Protein AF-A0A2T3IYW8-F1 (afdb_monomer_lite)

pLDDT: mean 73.77, std 17.48, range [35.53, 93.75]

InterPro domains:
  IPR021242 Protein of unkn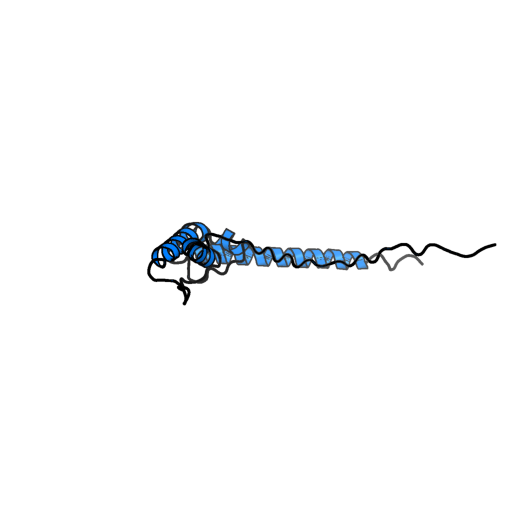own function DUF2799 [PF10973] (53-102)

Radius of gyration: 26.73 Å; chains: 1; bounding box: 80×33×50 Å

Foldseek 3Di:
DDDDDDDDDDPVPPPPPPPPPPVPPPDPALLVVLLVCLLLLHDDDDDPPDDPVRVVSSPNSVVVNLVVQLPFLLVSLVVVHDNPPPSCVVDVCNVVRVVVNVVVVVVVVVVVVVVVVVVVVVVPPPPPDDD

Secondary structure (DSSP, 8-state):
-------------------------TT--HHHHHHHHHHTTPPP---TT--HHHHHHHHHHHHHHHHHHTT-HHHHHHTT---TTTSTTT-TTHHHHHHHHHHHHHHHHHHHHHHHHHHHHHHSSSSS---

Sequence (131 aa):
MFRVSNIILLTGVFLLSACSTGLETGNDTAYLQGYNLAFEGQHMKLPANLSDSRVQEFEQGYSDGLNLFCVNGYDAAWAGAEFTNVCDNLNPYFISQYEQGLHDLQLEDWNNGYSNLLHTMHGYEYDYAIE

Organism: NCBI:txid388278

Structure (mmCIF, N/CA/C/O backbone):
data_AF-A0A2T3IYW8-F1
#
_entry.id   AF-A0A2T3IYW8-F1
#
loop_
_atom_site.group_PDB
_atom_site.id
_atom_site.type_symbol
_atom_site.label_atom_id
_atom_site.label_alt_id
_atom_site.label_comp_id
_atom_site.label_asym_id
_atom_site.label_entity_id
_atom_site.label_seq_id
_atom_site.pdbx_PDB_ins_code
_atom_site.Cartn_x
_atom_site.Cartn_y
_atom_site.Cartn_z
_atom_site.occupancy
_atom_site.B_iso_or_equiv
_atom_site.auth_seq_id
_atom_site.auth_comp_id
_atom_site.auth_asym_id
_atom_site.auth_atom_id
_atom_site.pdbx_PDB_model_num
ATOM 1 N N . MET A 1 1 ? 63.575 23.099 29.855 1.00 41.69 1 MET A N 1
ATOM 2 C CA . MET A 1 1 ? 62.335 23.710 29.331 1.00 41.69 1 MET A CA 1
ATOM 3 C C . MET A 1 1 ? 61.176 22.839 29.790 1.00 41.69 1 MET A C 1
ATOM 5 O O . MET A 1 1 ? 61.269 21.626 29.658 1.00 41.69 1 MET A O 1
ATOM 9 N N . PHE A 1 2 ? 60.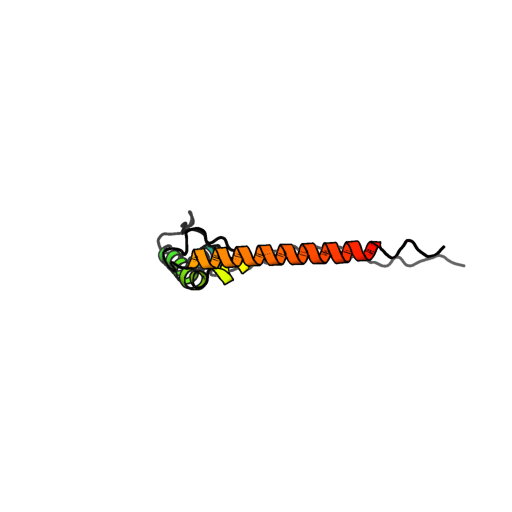209 23.433 30.491 1.00 35.53 2 PHE A N 1
ATOM 10 C CA . PHE A 1 2 ? 59.195 22.731 31.282 1.00 35.53 2 PHE A CA 1
ATOM 11 C C . PHE A 1 2 ? 58.066 22.123 30.434 1.00 35.53 2 PHE A C 1
ATOM 13 O O . PHE A 1 2 ? 57.851 22.488 29.285 1.00 35.53 2 PHE A O 1
ATOM 20 N N . ARG A 1 3 ? 57.419 21.145 31.069 1.00 40.62 3 ARG A N 1
ATOM 21 C CA . ARG A 1 3 ? 56.551 20.073 30.580 1.00 40.62 3 ARG A CA 1
ATOM 22 C C . ARG A 1 3 ? 55.292 20.496 29.814 1.00 40.62 3 ARG A C 1
ATOM 24 O O . ARG A 1 3 ? 54.661 21.503 30.108 1.00 40.62 3 ARG A O 1
ATOM 31 N N . VAL A 1 4 ? 54.917 19.589 28.912 1.00 46.19 4 VAL A N 1
ATOM 32 C CA . VAL A 1 4 ? 53.627 19.434 28.236 1.00 46.19 4 VAL A CA 1
ATOM 33 C C . VAL A 1 4 ? 52.494 19.378 29.270 1.00 46.19 4 VAL A C 1
ATOM 35 O O . VAL A 1 4 ? 52.363 18.396 29.996 1.00 46.19 4 VAL A O 1
ATOM 38 N N . SER A 1 5 ? 51.686 20.433 29.325 1.00 49.38 5 SER A N 1
ATOM 39 C CA . SER A 1 5 ? 50.399 20.478 30.021 1.00 49.38 5 SER A CA 1
ATOM 40 C C . SER A 1 5 ? 49.355 20.973 29.031 1.00 49.38 5 SER A C 1
ATOM 42 O O . SER A 1 5 ? 49.361 22.147 28.682 1.00 49.38 5 SER A O 1
ATOM 44 N N . ASN A 1 6 ? 48.480 20.079 28.576 1.00 44.50 6 ASN A N 1
ATOM 45 C CA . ASN A 1 6 ? 47.095 20.410 28.242 1.00 44.50 6 ASN A CA 1
ATOM 46 C C . ASN A 1 6 ? 46.280 19.116 28.149 1.00 44.50 6 ASN A C 1
ATOM 48 O O . ASN A 1 6 ? 46.114 18.513 27.095 1.00 44.50 6 ASN A O 1
ATOM 52 N N . ILE A 1 7 ? 45.804 18.687 29.316 1.00 57.22 7 ILE A N 1
ATOM 53 C CA . ILE A 1 7 ? 44.630 17.831 29.460 1.00 57.22 7 ILE A CA 1
ATOM 54 C C . ILE A 1 7 ? 43.434 18.775 29.385 1.00 57.22 7 ILE A C 1
ATOM 56 O O . ILE A 1 7 ? 43.149 19.424 30.385 1.00 57.22 7 ILE A O 1
ATOM 60 N N . ILE A 1 8 ? 42.748 18.871 28.244 1.00 56.19 8 ILE A N 1
ATOM 61 C CA . ILE A 1 8 ? 41.388 19.427 28.174 1.00 56.19 8 ILE A CA 1
ATOM 62 C C . ILE A 1 8 ? 40.593 18.637 27.124 1.00 56.19 8 ILE A C 1
ATOM 64 O O . ILE A 1 8 ? 40.771 18.812 25.925 1.00 56.19 8 ILE A O 1
ATOM 68 N N . LEU A 1 9 ? 39.749 17.742 27.647 1.00 51.72 9 LEU A N 1
ATOM 69 C CA . LEU A 1 9 ? 38.376 17.465 27.215 1.00 51.72 9 LEU A CA 1
ATOM 70 C C . LEU A 1 9 ? 38.091 17.360 25.710 1.00 51.72 9 LEU A C 1
ATOM 72 O O . LEU A 1 9 ? 37.860 18.364 25.052 1.00 51.72 9 LEU A O 1
ATOM 76 N N . LEU A 1 10 ? 37.886 16.129 25.238 1.00 49.19 10 LEU A N 1
ATOM 77 C CA . LEU A 1 10 ? 36.790 15.820 24.311 1.00 49.19 10 LEU A CA 1
ATOM 78 C C . LEU A 1 10 ? 36.428 14.333 24.414 1.00 49.19 10 LEU A C 1
ATOM 80 O O . LEU A 1 10 ? 36.501 13.551 23.472 1.00 49.19 10 LEU A O 1
ATOM 84 N N . THR A 1 11 ? 35.992 13.949 25.614 1.00 53.25 11 THR A N 1
ATOM 85 C CA . THR A 1 11 ? 34.992 12.897 25.819 1.00 53.25 11 THR A CA 1
ATOM 86 C C . THR A 1 11 ? 33.692 13.346 25.146 1.00 53.25 11 THR A C 1
ATOM 88 O O . THR A 1 11 ? 32.736 13.770 25.787 1.00 53.25 11 THR A O 1
ATOM 91 N N . GLY A 1 12 ? 33.674 13.291 23.816 1.00 48.59 12 GLY A N 1
ATOM 92 C CA . GLY A 1 12 ? 32.466 13.372 23.009 1.00 48.59 12 GLY A CA 1
ATOM 93 C C . GLY A 1 12 ? 31.773 12.024 23.059 1.00 48.59 12 GLY A C 1
ATOM 94 O O . GLY A 1 12 ? 31.802 11.269 22.093 1.00 48.59 12 GLY A O 1
ATOM 95 N N . VAL A 1 13 ? 31.215 11.707 24.227 1.00 57.62 13 VAL A N 1
ATOM 96 C CA . VAL A 1 13 ? 30.202 10.672 24.383 1.00 57.62 13 VAL A CA 1
ATOM 97 C C . VAL A 1 13 ? 29.103 11.040 23.392 1.00 57.62 13 VAL A C 1
ATOM 99 O O . VAL A 1 13 ? 28.293 11.925 23.660 1.00 57.62 13 VAL A O 1
ATOM 102 N N . PHE A 1 14 ? 29.094 10.393 22.226 1.00 48.34 14 PHE A N 1
ATOM 103 C CA . PHE A 1 14 ? 27.886 10.274 21.429 1.00 48.34 14 PHE A CA 1
ATOM 104 C C . PHE A 1 14 ? 26.938 9.419 22.265 1.00 48.34 14 PHE A C 1
ATOM 106 O O . PHE A 1 14 ? 26.844 8.201 22.130 1.00 48.34 14 PHE A O 1
ATOM 113 N N . LEU A 1 15 ? 26.278 10.102 23.202 1.00 51.06 15 LEU A N 1
ATOM 114 C CA . LEU A 1 15 ? 24.947 9.780 23.650 1.00 51.06 15 LEU A CA 1
ATOM 115 C C . LEU A 1 15 ? 24.135 9.733 22.359 1.00 51.06 15 LEU A C 1
ATOM 117 O O . LEU A 1 15 ? 23.604 10.746 21.903 1.00 51.06 15 LEU A O 1
ATOM 121 N N . LEU A 1 16 ? 24.066 8.544 21.758 1.00 51.66 16 LEU A N 1
ATOM 122 C CA . LEU A 1 16 ? 22.872 8.115 21.060 1.00 51.66 16 LEU A CA 1
ATOM 123 C C . LEU A 1 16 ? 21.777 8.187 22.121 1.00 51.66 16 LEU A C 1
ATOM 125 O O . LEU A 1 16 ? 21.457 7.220 22.806 1.00 51.66 16 LEU A O 1
ATOM 129 N N . SER A 1 17 ? 21.291 9.412 22.324 1.00 53.56 17 SER A N 1
ATOM 130 C CA . SER A 1 17 ? 19.952 9.656 22.782 1.00 53.56 17 SER A CA 1
ATOM 131 C C . SER A 1 17 ? 19.124 8.761 21.887 1.00 53.56 17 SER A C 1
ATOM 133 O O . SER A 1 17 ? 19.026 8.955 20.675 1.00 53.56 17 SER A O 1
ATOM 135 N N . ALA A 1 18 ? 18.614 7.694 22.490 1.00 48.34 18 ALA A N 1
ATOM 136 C CA . ALA A 1 18 ? 17.372 7.144 22.041 1.00 48.34 18 ALA A CA 1
ATOM 137 C C . ALA A 1 18 ? 16.469 8.364 21.849 1.00 48.34 18 ALA A C 1
ATOM 139 O O . ALA A 1 18 ? 16.011 8.965 22.821 1.00 48.34 18 ALA A O 1
ATOM 140 N N . CYS A 1 19 ? 16.238 8.756 20.597 1.00 55.69 19 CYS A N 1
ATOM 141 C CA . CYS A 1 19 ? 14.976 9.362 20.238 1.00 55.69 19 CYS A CA 1
ATOM 142 C C . CYS A 1 19 ? 13.928 8.270 20.472 1.00 55.69 19 CYS A C 1
ATOM 144 O O . CYS A 1 19 ? 13.332 7.742 19.545 1.00 55.69 19 CYS A O 1
ATOM 146 N N . SER A 1 20 ? 13.689 7.930 21.743 1.00 51.88 20 SER A N 1
ATOM 147 C CA . SER A 1 20 ? 12.346 7.666 22.196 1.00 51.88 20 SER A CA 1
ATOM 148 C C . SER A 1 20 ? 11.652 9.019 22.114 1.00 51.88 20 SER A C 1
ATOM 150 O O . SER A 1 20 ? 11.436 9.705 23.113 1.00 51.88 20 SER A O 1
ATOM 152 N N . THR A 1 21 ? 11.322 9.437 20.894 1.00 49.56 21 THR A N 1
ATOM 153 C CA . THR A 1 21 ? 10.101 10.193 20.710 1.00 49.56 21 THR A CA 1
ATOM 154 C C . THR A 1 21 ? 9.011 9.244 21.182 1.00 49.56 21 THR A C 1
ATOM 156 O O . THR A 1 21 ? 8.473 8.452 20.414 1.00 49.56 21 THR A O 1
ATOM 159 N N . GLY A 1 22 ? 8.744 9.285 22.490 1.00 46.53 22 GLY A N 1
ATOM 160 C CA . GLY A 1 22 ? 7.404 9.102 23.003 1.00 46.53 22 GLY A CA 1
ATOM 161 C C . GLY A 1 22 ? 6.584 10.187 22.333 1.00 46.53 22 GLY A C 1
ATOM 162 O O . GLY A 1 22 ? 6.426 11.283 22.861 1.00 46.53 22 GLY A O 1
ATOM 163 N N . LEU A 1 23 ? 6.195 9.910 21.092 1.00 40.97 23 LEU A N 1
ATOM 164 C CA . LEU A 1 23 ? 5.135 10.618 20.431 1.00 40.97 23 LEU A CA 1
ATOM 165 C C . LEU A 1 23 ? 3.911 10.166 21.214 1.00 40.97 23 LEU A C 1
ATOM 167 O O . LEU A 1 23 ? 3.410 9.062 21.029 1.00 40.97 23 LEU A O 1
ATOM 171 N N . GLU A 1 24 ? 3.520 10.972 22.194 1.00 47.44 24 GLU A N 1
ATOM 172 C CA . GLU A 1 24 ? 2.188 10.903 22.765 1.00 47.44 24 GLU A CA 1
ATOM 173 C C . GLU A 1 24 ? 1.209 11.202 21.619 1.00 47.44 24 GLU A C 1
ATOM 175 O O . GLU A 1 24 ? 0.757 12.332 21.445 1.00 47.44 24 GLU A O 1
ATOM 180 N N . THR A 1 25 ? 0.896 10.200 20.790 1.00 46.22 25 THR A N 1
ATOM 181 C CA . THR A 1 25 ? -0.254 10.225 19.885 1.00 46.22 25 THR A CA 1
ATOM 182 C C . THR A 1 25 ? -1.503 10.022 20.726 1.00 46.22 25 THR A C 1
ATOM 184 O O . THR A 1 25 ? -2.192 9.004 20.697 1.00 46.22 25 THR A O 1
ATOM 187 N N . GLY A 1 26 ? -1.822 11.055 21.506 1.00 44.19 26 GLY A N 1
ATOM 188 C CA . GLY A 1 26 ? -3.204 11.318 21.852 1.00 44.19 26 GLY A CA 1
ATOM 189 C C . GLY A 1 26 ? -3.981 11.362 20.540 1.00 44.19 26 GLY A C 1
ATOM 190 O O . GLY A 1 26 ? -3.786 12.282 19.750 1.00 44.19 26 GLY A O 1
ATOM 191 N N . ASN A 1 27 ? -4.823 10.344 20.331 1.00 49.72 27 ASN A N 1
ATOM 192 C CA . ASN A 1 27 ? -5.651 10.082 19.150 1.00 49.72 27 ASN A CA 1
ATOM 193 C C . ASN A 1 27 ? -5.097 9.088 18.098 1.00 49.72 27 ASN A C 1
ATOM 195 O O . ASN A 1 27 ? -5.315 9.282 16.902 1.00 49.72 27 ASN A O 1
ATOM 199 N N . ASP A 1 28 ? -4.488 7.971 18.526 1.00 58.59 28 ASP A N 1
ATOM 200 C CA . ASP A 1 28 ? -4.457 6.726 17.729 1.00 58.59 28 ASP A CA 1
ATOM 201 C C . ASP A 1 28 ? -5.903 6.252 17.467 1.00 58.59 28 ASP A C 1
ATOM 203 O O . ASP A 1 28 ? -6.503 5.446 18.197 1.00 58.59 28 ASP A O 1
ATOM 207 N N . THR A 1 29 ? -6.529 6.849 16.455 1.00 79.81 29 THR A N 1
ATOM 208 C CA . THR A 1 29 ? -7.882 6.513 16.024 1.00 79.81 29 THR A CA 1
ATOM 209 C C . THR A 1 29 ? -7.860 5.139 15.368 1.00 79.81 29 THR A C 1
ATOM 211 O O . THR A 1 29 ? -6.943 4.804 14.621 1.00 79.81 29 THR A O 1
ATOM 214 N N . ALA A 1 30 ? -8.873 4.323 15.645 1.00 89.00 30 ALA A N 1
ATOM 215 C CA . ALA A 1 30 ? -9.055 3.043 14.975 1.00 89.00 30 ALA A CA 1
ATOM 216 C C . ALA A 1 30 ? -9.091 3.234 13.449 1.00 89.00 30 ALA A C 1
ATOM 218 O O . ALA A 1 30 ? -8.557 2.412 12.712 1.00 89.00 30 ALA A O 1
ATOM 219 N N . TYR A 1 31 ? -9.589 4.393 13.010 1.00 92.12 31 TYR A N 1
ATOM 220 C CA . TYR A 1 31 ? -9.464 4.906 11.652 1.00 92.12 31 TYR A CA 1
ATOM 221 C C . TYR A 1 31 ? -8.033 4.872 11.103 1.00 92.12 31 TYR A C 1
ATOM 223 O O . TYR A 1 31 ? -7.797 4.244 10.076 1.00 92.12 31 TYR A O 1
ATOM 231 N N . LEU A 1 32 ? -7.060 5.496 11.780 1.00 91.31 32 LEU A N 1
ATOM 232 C CA . LEU A 1 32 ? -5.674 5.528 11.300 1.00 91.31 32 LEU A CA 1
ATOM 233 C C . LEU A 1 32 ? -5.067 4.124 11.198 1.00 91.31 32 LEU A C 1
ATOM 235 O O . LEU A 1 32 ? -4.305 3.853 10.277 1.00 91.31 32 LEU A O 1
ATOM 239 N N . GLN A 1 33 ? -5.428 3.222 12.114 1.00 91.31 33 GLN A N 1
ATOM 240 C CA . GLN A 1 33 ? -4.985 1.827 12.049 1.00 91.31 33 GLN A CA 1
ATOM 241 C C . GLN A 1 33 ? -5.538 1.121 10.806 1.00 91.31 33 GLN A C 1
ATOM 243 O O . GLN A 1 33 ? -4.786 0.442 10.112 1.00 91.31 33 GLN A O 1
ATOM 248 N N . GLY A 1 34 ? -6.824 1.314 10.498 1.00 91.81 34 GLY A N 1
ATOM 249 C CA . GLY A 1 34 ? -7.431 0.788 9.276 1.00 91.81 34 GLY A CA 1
ATOM 250 C C . GLY A 1 34 ? -6.793 1.377 8.019 1.00 91.81 34 GLY A C 1
ATOM 251 O O . GLY A 1 34 ? -6.425 0.640 7.108 1.00 91.81 34 GLY A O 1
ATOM 252 N N . TYR A 1 35 ? -6.588 2.694 7.997 1.00 92.00 35 TYR A N 1
ATOM 253 C CA . TYR A 1 35 ? -5.962 3.400 6.878 1.00 92.00 35 TYR A CA 1
ATOM 254 C C . TYR A 1 35 ? -4.529 2.922 6.613 1.00 92.00 35 TYR A C 1
ATOM 256 O O . TYR A 1 35 ? -4.164 2.668 5.467 1.00 92.00 35 TYR A O 1
ATOM 264 N N . ASN A 1 36 ? -3.728 2.737 7.665 1.00 90.25 36 ASN A N 1
ATOM 265 C CA . ASN A 1 36 ? -2.363 2.228 7.539 1.00 90.25 36 ASN A CA 1
ATOM 266 C C . ASN A 1 36 ? -2.337 0.771 7.064 1.00 90.25 36 ASN A C 1
ATOM 268 O O . ASN A 1 36 ? -1.503 0.421 6.237 1.00 90.25 36 ASN A O 1
ATOM 272 N N . LEU A 1 37 ? -3.280 -0.066 7.513 1.00 89.88 37 LEU A N 1
ATOM 273 C CA . LEU A 1 37 ? -3.396 -1.437 7.011 1.00 89.88 37 LEU A CA 1
ATOM 274 C C . LEU A 1 37 ? -3.686 -1.461 5.499 1.00 89.88 37 LEU A C 1
ATOM 276 O O . LEU A 1 37 ? -3.136 -2.288 4.774 1.00 89.88 37 LEU A O 1
ATOM 280 N N . ALA A 1 38 ? -4.525 -0.538 5.020 1.00 89.62 38 ALA A N 1
ATOM 281 C CA . ALA A 1 38 ? -4.783 -0.369 3.594 1.00 89.62 38 ALA A CA 1
ATOM 282 C C . ALA A 1 38 ? -3.555 0.161 2.836 1.00 89.62 38 ALA A C 1
ATOM 284 O O . ALA A 1 38 ? -3.291 -0.298 1.730 1.00 89.62 38 ALA A O 1
ATOM 285 N N . PHE A 1 39 ? -2.782 1.078 3.427 1.00 87.31 39 PHE A N 1
ATOM 286 C CA . PHE A 1 39 ? -1.513 1.555 2.863 1.00 87.31 39 PHE A CA 1
ATOM 287 C C . PHE A 1 39 ? -0.480 0.431 2.696 1.00 87.31 39 PHE A C 1
ATOM 289 O O . PHE A 1 39 ? 0.219 0.385 1.690 1.00 87.31 39 PHE A O 1
ATOM 296 N N . GLU A 1 40 ? -0.417 -0.501 3.648 1.00 86.06 40 GLU A N 1
ATOM 297 C CA . GLU A 1 40 ? 0.450 -1.685 3.574 1.00 86.06 40 GLU A CA 1
ATOM 298 C C . GLU A 1 40 ? -0.016 -2.721 2.537 1.00 86.06 40 GLU A C 1
ATOM 300 O O . GLU A 1 40 ? 0.675 -3.713 2.318 1.00 86.06 40 GLU A O 1
ATOM 305 N N . GLY A 1 41 ? -1.185 -2.523 1.918 1.00 82.31 41 GLY A N 1
ATOM 306 C CA . GLY A 1 41 ? -1.748 -3.449 0.938 1.00 82.31 41 GLY A CA 1
ATOM 307 C C . GLY A 1 41 ? -2.235 -4.768 1.530 1.00 82.31 41 GLY A C 1
ATOM 308 O O . GLY A 1 41 ? -2.422 -5.739 0.803 1.00 82.31 41 GLY A O 1
ATOM 309 N N . GLN A 1 42 ? -2.477 -4.821 2.842 1.00 85.12 42 GLN A N 1
ATOM 310 C CA . GLN A 1 42 ? -2.909 -6.039 3.520 1.00 85.12 42 GLN A CA 1
ATOM 311 C C . GLN A 1 42 ? -4.429 -6.220 3.478 1.00 85.12 42 GLN A C 1
ATOM 313 O O . GLN A 1 42 ? -5.207 -5.263 3.490 1.00 85.12 42 GLN A O 1
ATOM 318 N N . HIS A 1 43 ? -4.875 -7.478 3.490 1.00 86.25 43 HIS A N 1
ATOM 319 C CA . HIS A 1 43 ? -6.288 -7.805 3.675 1.00 86.25 43 HIS A CA 1
ATOM 320 C C . HIS A 1 43 ? -6.796 -7.317 5.033 1.00 86.25 43 HIS A C 1
ATOM 322 O O . HIS A 1 43 ? -6.083 -7.385 6.037 1.00 86.25 43 HIS A O 1
ATOM 328 N N . MET A 1 44 ? -8.062 -6.893 5.072 1.00 88.31 44 MET A N 1
ATOM 329 C CA . MET A 1 44 ? -8.695 -6.418 6.297 1.00 88.31 44 MET A CA 1
ATOM 330 C C . MET A 1 44 ? -8.571 -7.461 7.415 1.00 88.31 44 MET A C 1
ATOM 332 O O . MET A 1 44 ? -9.099 -8.572 7.329 1.00 88.31 44 MET A O 1
ATOM 336 N N . LYS A 1 45 ? -7.890 -7.071 8.492 1.00 88.12 45 LYS A N 1
ATOM 337 C CA . LYS A 1 45 ? -7.725 -7.867 9.702 1.00 88.12 45 LYS A CA 1
ATOM 338 C C . LYS A 1 45 ? -7.964 -6.972 10.906 1.00 88.12 45 LYS A C 1
ATOM 340 O O . LYS A 1 45 ? -7.171 -6.079 11.188 1.00 88.12 45 LYS A O 1
ATOM 345 N N . LEU A 1 46 ? -9.055 -7.233 11.620 1.00 88.62 46 LEU A N 1
ATOM 346 C CA . LEU A 1 46 ? -9.381 -6.487 12.829 1.00 88.62 46 LEU A CA 1
ATOM 347 C C . LEU A 1 46 ? -8.322 -6.756 13.917 1.00 88.62 46 LEU A C 1
ATOM 349 O O . LEU A 1 46 ? -7.999 -7.923 14.180 1.00 88.62 46 LEU A O 1
ATOM 353 N N . PRO A 1 47 ? -7.776 -5.713 14.567 1.00 86.75 47 PRO A N 1
ATOM 354 C CA . PRO A 1 47 ? -6.892 -5.876 15.713 1.00 86.75 47 PRO A CA 1
ATOM 355 C C . PRO A 1 47 ? -7.610 -6.613 16.849 1.00 86.75 47 PRO A C 1
ATOM 357 O O . PRO A 1 47 ? -8.749 -6.299 17.185 1.00 86.75 47 PRO A O 1
ATOM 360 N N . ALA A 1 48 ? -6.937 -7.577 17.485 1.00 83.94 48 ALA A N 1
ATOM 361 C CA . ALA A 1 48 ? -7.543 -8.423 18.523 1.00 83.94 48 ALA A CA 1
ATOM 362 C C . ALA A 1 48 ? -8.006 -7.646 19.774 1.00 83.94 48 ALA A C 1
ATOM 364 O O . ALA A 1 48 ? -8.809 -8.140 20.559 1.00 83.94 48 ALA A O 1
ATOM 365 N N . ASN A 1 49 ? -7.473 -6.442 19.974 1.00 85.31 49 ASN A N 1
ATOM 366 C CA . ASN A 1 49 ? -7.778 -5.529 21.071 1.00 85.31 49 ASN A CA 1
ATOM 367 C C . ASN A 1 49 ? -8.693 -4.364 20.650 1.00 85.31 49 ASN A C 1
ATOM 369 O O . ASN A 1 49 ? -8.849 -3.413 21.419 1.00 85.31 49 ASN A O 1
ATOM 373 N N . LEU A 1 50 ? -9.270 -4.403 19.446 1.00 87.75 50 LEU A N 1
ATOM 374 C CA . LEU A 1 50 ? -10.188 -3.371 18.987 1.00 87.75 50 LEU A CA 1
ATOM 375 C C . LEU A 1 50 ? -11.560 -3.562 19.644 1.00 87.75 50 LEU A C 1
ATOM 377 O O . LEU A 1 50 ? -12.166 -4.624 19.544 1.00 87.75 50 LEU A O 1
ATOM 381 N N . SER A 1 51 ? -12.056 -2.534 20.332 1.00 87.31 51 SER A N 1
ATOM 382 C CA . SER A 1 51 ? -13.401 -2.551 20.910 1.00 87.31 51 SER A CA 1
ATOM 383 C C . SER A 1 51 ? -14.469 -2.448 19.821 1.00 87.31 51 SER A C 1
ATOM 385 O O . SER A 1 51 ? -14.305 -1.647 18.901 1.00 87.31 51 SER A O 1
ATOM 387 N N . ASP A 1 52 ? -15.603 -3.132 19.991 1.00 86.50 52 ASP A N 1
ATOM 388 C CA . ASP A 1 52 ? -16.729 -3.129 19.039 1.00 86.50 52 ASP A CA 1
ATOM 389 C C . ASP A 1 52 ? -17.164 -1.719 18.605 1.00 86.50 52 ASP A C 1
ATOM 391 O O . ASP A 1 52 ? -17.415 -1.470 17.430 1.00 86.50 52 ASP A O 1
ATOM 395 N N . SER A 1 53 ? -17.175 -0.756 19.533 1.00 86.00 53 SER A N 1
ATOM 396 C CA . SER A 1 53 ? -17.537 0.643 19.256 1.00 86.00 53 SER A CA 1
ATOM 397 C C . SER A 1 53 ? -16.596 1.365 18.284 1.00 86.00 53 SER A C 1
ATOM 399 O O . SER A 1 53 ? -16.950 2.422 17.774 1.00 86.00 53 SER A O 1
ATOM 401 N N . ARG A 1 54 ? -15.403 0.816 18.038 1.00 89.25 54 ARG A N 1
ATOM 402 C CA . ARG A 1 54 ? -14.354 1.395 17.187 1.00 89.25 54 ARG A CA 1
ATOM 403 C C . ARG A 1 54 ? -14.104 0.591 15.913 1.00 89.25 54 ARG A C 1
ATOM 405 O O . ARG A 1 54 ? -13.320 1.025 15.075 1.00 89.25 54 ARG A O 1
ATOM 412 N N . VAL A 1 55 ? -14.779 -0.548 15.744 1.00 92.06 55 VAL A N 1
ATOM 413 C CA . VAL A 1 55 ? -14.704 -1.362 14.520 1.00 92.06 55 VAL A CA 1
ATOM 414 C C . VAL A 1 55 ? -15.131 -0.541 13.308 1.00 92.06 55 VAL A C 1
ATOM 416 O O . VAL A 1 55 ? -14.421 -0.517 12.312 1.00 92.06 55 VAL A O 1
ATOM 419 N N . GLN A 1 56 ? -16.215 0.226 13.427 1.00 92.25 56 GLN A N 1
ATOM 420 C CA . GLN A 1 56 ? -16.704 1.054 12.327 1.00 92.25 56 GLN A CA 1
ATOM 421 C C . GLN A 1 56 ? -15.705 2.150 11.915 1.00 92.25 56 GLN A C 1
ATOM 423 O O . GLN A 1 56 ? -15.540 2.419 10.729 1.00 92.25 56 GLN A O 1
ATOM 428 N N . GLU A 1 57 ? -15.004 2.763 12.876 1.00 91.94 57 GLU A N 1
ATOM 429 C CA . GLU A 1 57 ? -13.935 3.726 12.577 1.00 91.94 57 GLU A CA 1
ATOM 430 C C . GLU A 1 57 ? -12.789 3.055 11.812 1.00 91.94 57 GLU A C 1
ATOM 432 O O . GLU A 1 57 ? -12.295 3.614 10.836 1.00 91.94 57 GLU A O 1
ATOM 437 N N . PHE A 1 58 ? -12.386 1.854 12.238 1.00 93.06 58 PHE A N 1
ATOM 438 C CA . PHE A 1 58 ? -11.341 1.072 11.580 1.00 93.06 58 PHE A CA 1
ATOM 439 C C . PHE A 1 58 ? -11.714 0.690 10.149 1.00 93.06 58 PHE A C 1
ATOM 441 O O . PHE A 1 58 ? -10.935 0.918 9.226 1.00 93.06 58 PHE A O 1
ATOM 448 N N . GLU A 1 59 ? -12.911 0.141 9.954 1.00 93.25 59 GLU A N 1
ATOM 449 C CA . GLU A 1 59 ? -13.410 -0.251 8.636 1.00 93.25 59 GLU A CA 1
ATOM 450 C C . GLU A 1 59 ? -13.490 0.948 7.690 1.00 93.25 59 GLU A C 1
ATOM 452 O O . GLU A 1 59 ? -13.097 0.837 6.528 1.00 93.25 59 GLU A O 1
ATOM 457 N N . GLN A 1 60 ? -13.923 2.109 8.195 1.00 93.75 60 GLN A N 1
ATOM 458 C CA . GLN A 1 60 ? -13.951 3.344 7.416 1.00 93.75 60 GLN A CA 1
ATOM 459 C C . GLN A 1 60 ? -12.543 3.769 6.988 1.00 93.75 60 GLN A C 1
ATOM 461 O O . GLN A 1 60 ? -12.325 4.042 5.811 1.00 93.75 60 GLN A O 1
ATOM 466 N N . GLY A 1 61 ? -11.577 3.778 7.912 1.00 92.31 61 GLY A N 1
ATOM 467 C CA . GLY A 1 61 ? -10.193 4.128 7.591 1.00 92.31 61 GLY A CA 1
ATOM 468 C C . GLY A 1 61 ? -9.572 3.185 6.566 1.00 92.31 61 GLY A C 1
ATOM 469 O O . GLY A 1 61 ? -8.924 3.637 5.625 1.00 92.31 61 GLY A O 1
ATOM 470 N N . TYR A 1 62 ? -9.832 1.883 6.699 1.00 92.75 62 TYR A N 1
ATOM 471 C CA . TYR A 1 62 ? -9.387 0.885 5.731 1.00 92.75 62 TYR A CA 1
ATOM 472 C C . TYR A 1 62 ? -10.008 1.114 4.350 1.00 92.75 62 TYR A C 1
ATOM 474 O O . TYR A 1 62 ? -9.294 1.145 3.351 1.00 92.75 62 TYR A O 1
ATOM 482 N N . SER A 1 63 ? -11.323 1.336 4.282 1.00 91.94 63 SER A N 1
ATOM 483 C CA . SER A 1 63 ? -12.003 1.606 3.014 1.00 91.94 63 SER A CA 1
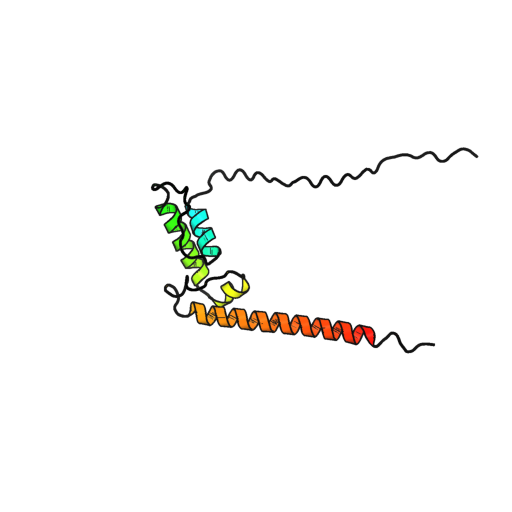ATOM 484 C C . SER A 1 63 ? -11.498 2.885 2.343 1.00 91.94 63 SER A C 1
ATOM 486 O O . SER A 1 63 ? -11.316 2.898 1.126 1.00 91.94 63 SER A O 1
ATOM 488 N N . ASP A 1 64 ?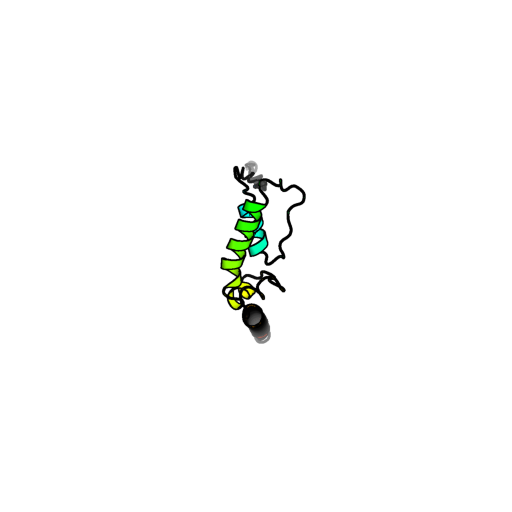 -11.277 3.955 3.107 1.00 92.81 64 ASP A N 1
ATOM 489 C CA . ASP A 1 64 ? -10.762 5.221 2.580 1.00 92.81 64 ASP A CA 1
ATOM 490 C C . ASP A 1 64 ? -9.330 5.063 2.057 1.00 92.81 64 ASP A C 1
ATOM 492 O O . ASP A 1 64 ? -9.013 5.550 0.971 1.00 92.81 64 ASP A O 1
ATOM 496 N N . GLY A 1 65 ? -8.484 4.331 2.790 1.00 90.00 65 GLY A N 1
ATOM 497 C CA . GLY A 1 65 ? -7.129 4.003 2.354 1.00 90.00 65 GLY A CA 1
ATOM 498 C C . GLY A 1 65 ? -7.131 3.209 1.050 1.00 90.00 65 GLY A C 1
ATOM 499 O O . GLY A 1 65 ? -6.446 3.591 0.103 1.00 90.00 65 GLY A O 1
ATOM 500 N N . LEU A 1 66 ? -7.959 2.166 0.936 1.00 89.38 66 LEU A N 1
ATOM 501 C CA . LEU A 1 66 ? -8.064 1.400 -0.308 1.00 89.38 66 LEU A CA 1
ATOM 502 C C . LEU A 1 66 ? -8.524 2.267 -1.483 1.00 89.38 66 LEU A C 1
ATOM 504 O O . LEU A 1 66 ? -7.963 2.169 -2.569 1.00 89.38 66 LEU A O 1
ATOM 508 N N . ASN A 1 67 ? -9.494 3.159 -1.277 1.00 89.25 67 ASN A N 1
ATOM 509 C CA . ASN A 1 67 ? -9.946 4.070 -2.330 1.00 89.25 67 ASN A CA 1
AT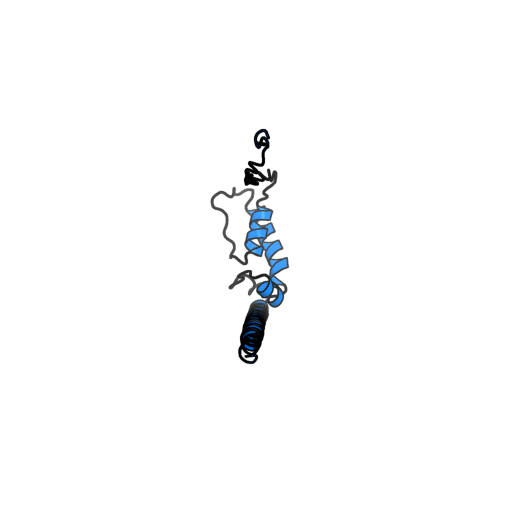OM 510 C C . ASN A 1 67 ? -8.850 5.029 -2.811 1.00 89.25 67 ASN A C 1
ATOM 512 O O . ASN A 1 67 ? -8.904 5.475 -3.954 1.00 89.25 67 ASN A O 1
ATOM 516 N N . LEU A 1 68 ? -7.873 5.354 -1.962 1.00 87.81 68 LEU A N 1
ATOM 517 C CA . LEU A 1 68 ? -6.741 6.193 -2.338 1.00 87.81 68 LEU A CA 1
ATOM 518 C C . LEU A 1 68 ? -5.628 5.388 -3.023 1.00 87.81 68 LEU A C 1
ATOM 520 O O . LEU A 1 68 ? -5.094 5.825 -4.040 1.00 87.81 68 LEU A O 1
ATOM 524 N N . PHE A 1 69 ? -5.275 4.225 -2.475 1.00 86.00 69 PHE A N 1
ATOM 525 C CA . PHE A 1 69 ? -4.105 3.461 -2.915 1.00 86.00 69 PHE A CA 1
ATOM 526 C C . PHE A 1 69 ? -4.406 2.483 -4.057 1.00 86.00 69 PHE A C 1
ATOM 528 O O . PHE A 1 69 ? -3.530 2.219 -4.874 1.00 86.00 69 PHE A O 1
ATOM 535 N N . CYS A 1 70 ? -5.651 2.018 -4.204 1.00 87.25 70 CYS A N 1
ATOM 536 C CA . CYS A 1 70 ? -6.056 1.119 -5.291 1.00 87.25 70 CYS A CA 1
ATOM 537 C C . CYS A 1 70 ? -6.363 1.834 -6.626 1.00 87.25 70 CYS A C 1
ATOM 539 O O . CYS A 1 70 ? -6.899 1.222 -7.555 1.00 87.25 70 CYS A O 1
ATOM 541 N N . VAL A 1 71 ? -6.049 3.130 -6.755 1.00 86.75 71 VAL A N 1
ATOM 542 C CA . VAL A 1 71 ? -6.337 3.916 -7.971 1.00 86.75 71 VAL A CA 1
ATOM 543 C C . VAL A 1 71 ? -5.400 3.547 -9.119 1.00 86.75 71 VAL A C 1
ATOM 545 O O . VAL A 1 71 ? -5.856 3.401 -10.253 1.00 86.75 71 VAL A O 1
ATOM 548 N N . ASN A 1 72 ? -4.106 3.381 -8.837 1.00 86.56 72 ASN A N 1
ATOM 549 C CA . ASN A 1 72 ? -3.086 3.097 -9.842 1.00 86.56 72 ASN A CA 1
ATOM 550 C C . ASN A 1 72 ? -2.116 2.028 -9.331 1.00 86.56 72 ASN A C 1
ATOM 552 O O . ASN A 1 72 ? -1.337 2.281 -8.413 1.00 86.56 72 ASN A O 1
ATOM 556 N N . GLY A 1 73 ? -2.142 0.850 -9.957 1.00 85.31 73 GLY A N 1
ATOM 557 C CA . GLY A 1 73 ? -1.236 -0.239 -9.592 1.00 85.31 73 GLY A CA 1
ATOM 558 C C . GLY A 1 73 ? 0.229 0.086 -9.873 1.00 85.31 73 GLY A C 1
ATOM 559 O O . GLY A 1 73 ? 1.099 -0.324 -9.113 1.00 85.31 73 GLY A O 1
ATOM 560 N N . TYR A 1 74 ? 0.513 0.871 -10.915 1.00 88.06 74 TYR A N 1
ATOM 561 C CA . TYR A 1 74 ? 1.883 1.200 -11.304 1.00 88.06 74 TYR A CA 1
ATOM 562 C C . TYR A 1 74 ? 2.591 1.994 -10.200 1.00 88.06 74 TYR A C 1
ATOM 564 O O . TYR A 1 74 ? 3.636 1.576 -9.713 1.00 88.06 74 TYR A O 1
ATOM 572 N N . ASP A 1 75 ? 1.990 3.091 -9.733 1.00 86.81 75 ASP A N 1
ATOM 573 C CA . ASP A 1 75 ? 2.578 3.922 -8.672 1.00 86.81 75 ASP A CA 1
ATOM 574 C C . ASP A 1 75 ? 2.699 3.148 -7.350 1.00 86.81 75 ASP A C 1
ATOM 576 O O . ASP A 1 75 ? 3.671 3.308 -6.612 1.00 86.81 75 ASP A O 1
ATOM 580 N N . ALA A 1 76 ? 1.732 2.269 -7.068 1.00 85.00 76 ALA A N 1
ATOM 581 C CA . ALA A 1 76 ? 1.754 1.403 -5.895 1.00 85.00 76 ALA A CA 1
ATOM 582 C C . ALA A 1 76 ? 2.940 0.419 -5.909 1.00 85.00 76 ALA A C 1
ATOM 584 O O . ALA A 1 76 ? 3.548 0.190 -4.862 1.00 85.00 76 ALA A O 1
ATOM 585 N N . ALA A 1 77 ? 3.316 -0.115 -7.077 1.00 86.06 77 ALA A N 1
ATOM 586 C CA . ALA A 1 77 ? 4.507 -0.955 -7.220 1.00 86.06 77 ALA A CA 1
ATOM 587 C C . ALA A 1 77 ? 5.791 -0.175 -6.893 1.00 86.06 77 ALA A C 1
ATOM 589 O O . ALA A 1 77 ? 6.640 -0.663 -6.152 1.00 86.06 77 ALA A O 1
ATOM 590 N N . TRP A 1 78 ? 5.895 1.069 -7.365 1.00 82.81 78 TRP A N 1
ATOM 591 C CA . TRP A 1 78 ? 7.024 1.968 -7.084 1.00 82.81 78 TRP A CA 1
ATOM 592 C C . TRP A 1 78 ? 7.103 2.432 -5.629 1.00 82.81 78 TRP A C 1
ATOM 594 O O . TRP A 1 78 ? 8.186 2.752 -5.141 1.00 82.81 78 TRP A O 1
ATOM 604 N N . ALA A 1 79 ? 5.982 2.421 -4.910 1.00 82.00 79 ALA A N 1
ATOM 605 C CA . ALA A 1 79 ? 5.957 2.645 -3.469 1.00 82.00 79 ALA A CA 1
ATOM 606 C C . ALA A 1 79 ? 6.432 1.422 -2.652 1.00 82.00 79 ALA A C 1
ATOM 608 O O . ALA A 1 79 ? 6.664 1.558 -1.451 1.00 82.00 79 ALA A O 1
ATOM 609 N N . GLY A 1 80 ? 6.586 0.244 -3.273 1.00 74.19 80 GLY A N 1
ATOM 610 C CA . GLY A 1 80 ? 7.078 -0.977 -2.625 1.00 74.19 80 GLY A CA 1
ATOM 611 C C . GLY A 1 80 ? 6.074 -1.670 -1.697 1.00 74.19 80 GLY A C 1
ATOM 612 O O . GLY A 1 80 ? 6.470 -2.502 -0.885 1.00 74.19 80 GLY A O 1
ATOM 613 N N . ALA A 1 81 ? 4.788 -1.329 -1.784 1.00 73.81 81 ALA A N 1
ATOM 614 C CA . ALA A 1 81 ? 3.739 -1.943 -0.974 1.00 73.81 81 ALA A CA 1
ATOM 615 C C . ALA A 1 81 ? 3.150 -3.178 -1.674 1.00 73.81 81 ALA A C 1
ATOM 617 O O . ALA A 1 81 ? 2.933 -3.162 -2.886 1.00 73.81 81 ALA A O 1
ATOM 618 N N . GLU A 1 82 ? 2.896 -4.253 -0.923 1.00 74.75 82 GLU A N 1
ATOM 619 C CA . GLU A 1 82 ? 2.415 -5.536 -1.454 1.00 74.75 82 GLU A CA 1
ATOM 620 C C . GLU A 1 82 ? 0.881 -5.596 -1.457 1.00 74.75 82 GLU A C 1
ATOM 622 O O . GLU A 1 82 ? 0.260 -5.948 -0.462 1.00 74.75 82 GLU A O 1
ATOM 627 N N . PHE A 1 83 ? 0.251 -5.298 -2.594 1.00 72.38 83 PHE A N 1
ATOM 628 C CA . PHE A 1 83 ? -1.216 -5.202 -2.721 1.00 72.38 83 PHE A CA 1
ATOM 629 C C . PHE A 1 83 ? -1.910 -6.483 -3.224 1.00 72.38 83 PHE A C 1
ATOM 631 O O . PHE A 1 83 ? -2.971 -6.431 -3.855 1.00 72.38 83 PHE A O 1
ATOM 638 N N . THR A 1 84 ? -1.322 -7.652 -2.970 1.00 68.19 84 THR A N 1
ATOM 639 C CA . THR A 1 84 ? -1.765 -8.927 -3.561 1.00 68.19 84 THR A CA 1
ATOM 640 C C . THR A 1 84 ? -3.224 -9.255 -3.207 1.00 68.19 84 THR A C 1
ATOM 642 O O . THR A 1 84 ? -3.543 -9.479 -2.043 1.00 68.19 84 THR A O 1
ATOM 645 N N . ASN A 1 85 ? -4.101 -9.346 -4.216 1.00 70.50 85 ASN A N 1
ATOM 646 C CA . ASN A 1 85 ? -5.537 -9.665 -4.108 1.00 70.50 85 ASN A CA 1
ATOM 647 C C . ASN A 1 85 ? -6.388 -8.690 -3.265 1.00 70.50 85 ASN A C 1
ATOM 649 O O . ASN A 1 85 ? -7.513 -9.029 -2.883 1.00 70.50 85 ASN A O 1
ATOM 653 N N . VAL A 1 86 ? -5.889 -7.493 -2.944 1.00 80.19 86 VAL A N 1
ATOM 654 C CA . VAL A 1 86 ? -6.635 -6.513 -2.131 1.00 80.19 86 VAL A CA 1
ATOM 655 C C . VAL A 1 86 ? -7.400 -5.520 -3.004 1.00 80.19 86 VAL A C 1
ATOM 657 O O . VAL A 1 86 ? -8.571 -5.238 -2.747 1.00 80.19 86 VAL A O 1
ATOM 660 N N . CYS A 1 87 ? -6.766 -5.030 -4.068 1.00 83.81 87 CYS A N 1
ATOM 661 C CA . CYS A 1 87 ? -7.324 -3.990 -4.932 1.00 83.81 87 CYS A CA 1
ATOM 662 C C . CYS A 1 87 ? -8.130 -4.525 -6.128 1.00 83.81 87 CYS A C 1
ATOM 664 O O . CYS A 1 87 ? -8.837 -3.753 -6.771 1.00 83.81 87 CYS A O 1
ATOM 666 N N . ASP A 1 88 ? -8.075 -5.828 -6.411 1.00 77.94 88 ASP A N 1
ATOM 667 C CA . ASP A 1 88 ? -8.617 -6.458 -7.626 1.00 77.94 88 ASP A CA 1
ATOM 668 C C . ASP A 1 88 ? -10.114 -6.194 -7.829 1.00 77.94 88 ASP A C 1
ATOM 670 O O . ASP A 1 88 ? -10.584 -5.995 -8.949 1.00 77.94 88 ASP A O 1
ATOM 674 N N . ASN A 1 89 ? -10.869 -6.159 -6.728 1.00 77.31 89 ASN A N 1
ATOM 675 C CA . ASN A 1 89 ? -12.312 -5.915 -6.753 1.00 77.31 89 ASN A CA 1
ATOM 676 C C . ASN A 1 89 ? -12.669 -4.426 -6.898 1.00 77.31 89 ASN A C 1
ATOM 678 O O . ASN A 1 89 ? -13.793 -4.107 -7.282 1.00 77.31 89 ASN A O 1
ATOM 682 N N . LEU A 1 90 ? -11.744 -3.521 -6.566 1.00 82.50 90 LEU A N 1
ATOM 683 C CA . LEU A 1 90 ? -11.940 -2.070 -6.641 1.00 82.50 90 LEU A CA 1
ATOM 684 C C . LEU A 1 90 ? -11.487 -1.514 -7.989 1.00 82.50 90 LEU A C 1
ATOM 686 O O . LEU A 1 90 ? -12.143 -0.642 -8.557 1.00 82.50 90 LEU A O 1
ATOM 690 N N . ASN A 1 91 ? -10.387 -2.045 -8.517 1.00 83.75 91 ASN A N 1
ATOM 691 C CA . ASN A 1 91 ? -9.854 -1.684 -9.815 1.00 83.75 91 ASN A CA 1
ATOM 692 C C . ASN A 1 91 ? -9.404 -2.959 -10.557 1.00 83.75 91 ASN A C 1
ATOM 694 O O . ASN A 1 91 ? -8.346 -3.510 -10.251 1.00 83.75 91 ASN A O 1
ATOM 698 N N . PRO A 1 92 ? -10.160 -3.411 -11.576 1.00 84.94 92 PRO A N 1
ATOM 699 C CA . PRO A 1 92 ? -9.865 -4.655 -12.290 1.00 84.94 92 PRO A CA 1
ATOM 700 C C . PRO A 1 92 ? -8.565 -4.600 -13.105 1.00 84.94 92 PRO A C 1
ATOM 702 O O . PRO A 1 92 ? -8.058 -5.639 -13.520 1.00 84.94 92 PRO A O 1
ATOM 705 N N . TYR A 1 93 ? -8.020 -3.405 -13.350 1.00 87.38 93 TYR A N 1
ATOM 706 C CA . TYR A 1 93 ? -6.746 -3.221 -14.045 1.00 87.38 93 TYR A CA 1
ATOM 707 C C . TYR A 1 93 ? -5.559 -3.092 -13.085 1.00 87.38 93 TYR A C 1
ATOM 709 O O . TYR A 1 93 ? -4.420 -3.041 -13.548 1.00 87.38 93 TYR A O 1
ATOM 717 N N . PHE A 1 94 ? -5.804 -3.050 -11.771 1.00 88.75 94 PHE A N 1
ATOM 718 C CA . PHE A 1 94 ? -4.779 -2.761 -10.773 1.00 88.75 94 PHE A CA 1
ATOM 719 C C . PHE A 1 94 ? -3.611 -3.741 -10.846 1.00 88.75 94 PHE A C 1
ATOM 721 O O . PHE A 1 94 ? -2.473 -3.308 -10.975 1.00 88.75 94 PHE A O 1
ATOM 728 N N . ILE A 1 95 ? -3.887 -5.049 -10.843 1.00 85.12 95 ILE A N 1
ATOM 729 C CA . ILE A 1 95 ? -2.839 -6.079 -10.905 1.00 85.12 95 ILE A CA 1
ATOM 730 C C . ILE A 1 95 ? -1.997 -5.941 -12.172 1.00 85.12 95 ILE A C 1
ATOM 732 O O . ILE A 1 95 ? -0.776 -5.937 -12.086 1.00 85.12 95 ILE A O 1
ATOM 736 N N . SER A 1 96 ? -2.622 -5.728 -13.333 1.00 87.81 96 SER A N 1
ATOM 737 C CA . SER A 1 96 ? -1.875 -5.547 -14.583 1.00 87.81 96 SER A CA 1
ATOM 738 C C . SER A 1 96 ? -0.965 -4.313 -14.547 1.00 87.81 96 SER A C 1
ATOM 740 O O . SER A 1 96 ? 0.149 -4.370 -15.059 1.00 87.81 96 SER A O 1
ATOM 742 N N . GLN A 1 97 ? -1.420 -3.204 -13.956 1.00 90.00 97 GLN A N 1
ATOM 743 C CA . GLN A 1 97 ? -0.609 -1.990 -13.796 1.00 90.00 97 GLN A CA 1
ATOM 744 C C . GLN A 1 97 ? 0.514 -2.187 -12.772 1.00 90.00 97 GLN A C 1
ATOM 746 O O . GLN A 1 97 ? 1.626 -1.703 -12.969 1.00 90.00 97 GLN A O 1
ATOM 751 N N . TYR A 1 98 ? 0.226 -2.905 -11.689 1.00 88.31 98 TYR A N 1
ATOM 752 C CA . TYR A 1 98 ? 1.175 -3.218 -10.628 1.00 88.31 98 TYR A CA 1
ATOM 753 C C . TYR A 1 98 ? 2.297 -4.133 -11.130 1.00 88.31 98 TYR A C 1
ATOM 755 O O . TYR A 1 98 ? 3.471 -3.834 -10.930 1.00 88.31 98 TYR A O 1
ATOM 763 N N . GLU A 1 99 ? 1.965 -5.184 -11.883 1.00 89.00 99 GLU A N 1
ATOM 764 C CA . GLU A 1 99 ? 2.943 -6.052 -12.550 1.00 89.00 99 GLU A CA 1
ATOM 765 C C . GLU A 1 99 ? 3.816 -5.283 -13.547 1.00 89.00 99 GLU A C 1
ATOM 767 O O . GLU A 1 99 ? 5.025 -5.508 -13.606 1.00 89.00 99 GLU A O 1
ATOM 772 N N . GLN A 1 100 ? 3.229 -4.343 -14.296 1.00 90.69 100 GLN A N 1
ATOM 773 C CA . GLN A 1 100 ? 3.992 -3.466 -15.181 1.00 90.69 100 GLN A CA 1
ATOM 774 C C . GLN A 1 100 ? 4.985 -2.598 -14.391 1.00 90.69 100 GLN A C 1
ATOM 776 O O . GLN A 1 100 ? 6.153 -2.522 -14.761 1.00 90.69 100 GLN A O 1
ATOM 781 N N . GLY A 1 101 ? 4.551 -1.993 -13.281 1.00 88.81 101 GLY A N 1
ATOM 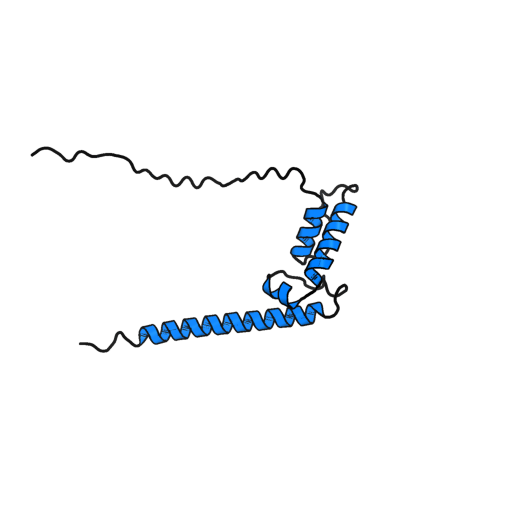782 C CA . GLY A 1 101 ? 5.428 -1.199 -12.419 1.00 88.81 101 GLY A CA 1
ATOM 783 C C . GLY A 1 101 ? 6.570 -2.020 -11.817 1.00 88.81 101 GLY A C 1
ATOM 784 O O . GLY A 1 101 ? 7.717 -1.580 -11.843 1.00 88.81 101 GLY A O 1
ATOM 785 N N . LEU A 1 102 ? 6.289 -3.241 -11.350 1.00 88.56 102 LEU A N 1
ATOM 786 C CA . LEU A 1 102 ? 7.316 -4.166 -10.861 1.00 88.56 102 LEU A CA 1
ATOM 787 C C . LEU A 1 102 ? 8.320 -4.559 -11.951 1.00 88.56 102 LEU A C 1
ATOM 789 O O . LEU A 1 102 ? 9.514 -4.669 -11.673 1.00 88.56 102 LEU A O 1
ATOM 793 N N . HIS A 1 103 ? 7.856 -4.778 -13.182 1.00 89.69 103 HIS A N 1
ATOM 794 C CA . HIS A 1 103 ? 8.735 -5.085 -14.307 1.00 89.69 103 HIS A CA 1
ATOM 795 C C . HIS A 1 103 ? 9.681 -3.920 -14.620 1.00 89.69 103 HIS A C 1
ATOM 797 O O . HIS A 1 103 ? 10.886 -4.128 -14.769 1.00 89.69 103 HIS A O 1
ATOM 803 N N . ASP A 1 104 ? 9.153 -2.698 -14.664 1.00 90.94 104 ASP A N 1
ATOM 804 C CA . ASP A 1 104 ? 9.941 -1.504 -14.967 1.00 90.94 104 ASP A CA 1
ATOM 805 C C . ASP A 1 104 ? 10.961 -1.198 -13.852 1.00 90.94 104 ASP A C 1
ATOM 807 O O . ASP A 1 104 ? 12.110 -0.877 -14.159 1.00 90.94 104 ASP A O 1
ATOM 811 N N . LEU A 1 105 ? 10.605 -1.412 -12.577 1.00 86.88 105 LEU A N 1
ATOM 812 C CA . LEU A 1 105 ? 11.547 -1.347 -11.447 1.00 86.88 105 LEU A CA 1
ATOM 813 C C . LEU A 1 105 ? 12.704 -2.342 -11.599 1.00 86.88 105 LEU A C 1
ATOM 815 O O . LEU A 1 105 ? 13.865 -1.981 -11.427 1.00 86.88 105 LEU A O 1
ATOM 819 N N . GLN A 1 106 ? 12.407 -3.595 -11.962 1.00 84.62 106 GLN A N 1
ATOM 820 C CA . GLN A 1 106 ? 13.441 -4.612 -12.182 1.00 84.62 106 GLN A CA 1
ATOM 821 C C . GLN A 1 106 ? 14.381 -4.237 -13.335 1.00 84.62 106 GLN A C 1
ATOM 823 O O . GLN A 1 106 ? 15.586 -4.491 -13.261 1.00 84.62 106 GLN A O 1
ATOM 828 N N . LEU A 1 107 ? 13.847 -3.633 -14.402 1.00 83.94 107 LEU A N 1
ATOM 829 C CA . LEU A 1 107 ? 14.651 -3.132 -15.515 1.00 83.94 107 LEU A CA 1
ATOM 830 C C . LEU A 1 107 ? 15.535 -1.953 -15.096 1.00 83.94 107 LEU A C 1
ATOM 832 O O . LEU A 1 107 ? 16.696 -1.894 -15.506 1.00 83.94 107 LEU A O 1
ATOM 836 N N . GLU A 1 108 ? 15.019 -1.026 -14.288 1.00 84.44 108 GLU A N 1
ATOM 837 C CA . GLU A 1 108 ? 15.808 0.086 -13.757 1.00 84.44 108 GLU A CA 1
ATOM 838 C C . GLU A 1 108 ? 16.946 -0.411 -12.857 1.00 84.44 108 GLU A C 1
ATOM 840 O O . GLU A 1 108 ? 18.103 -0.047 -13.083 1.00 84.44 108 GLU A O 1
ATOM 845 N N . ASP A 1 109 ? 16.655 -1.296 -11.902 1.00 78.25 109 ASP A N 1
ATOM 846 C CA . ASP A 1 109 ? 17.658 -1.889 -11.013 1.00 78.25 109 ASP A CA 1
ATOM 847 C C . ASP A 1 109 ? 18.746 -2.629 -11.800 1.00 78.25 109 ASP A C 1
ATOM 849 O O . ASP A 1 109 ? 19.943 -2.477 -11.528 1.00 78.25 109 ASP A O 1
ATOM 853 N N . TRP A 1 110 ? 18.350 -3.387 -12.827 1.00 75.94 110 TRP A N 1
ATOM 854 C CA . TRP A 1 110 ? 19.284 -4.058 -13.726 1.00 75.94 110 TRP A CA 1
ATOM 855 C C . TRP A 1 110 ? 20.188 -3.064 -14.467 1.00 75.94 110 TRP A C 1
ATOM 857 O O . TRP A 1 110 ? 21.410 -3.234 -14.496 1.00 75.94 110 TRP A O 1
ATOM 867 N N . ASN A 1 111 ? 19.609 -2.010 -15.046 1.00 76.81 111 ASN A N 1
ATOM 868 C CA . ASN A 1 111 ? 20.354 -0.994 -15.789 1.00 76.81 111 ASN A CA 1
ATOM 869 C C . ASN A 1 111 ? 21.318 -0.216 -14.884 1.00 76.81 111 ASN A C 1
ATOM 871 O O . ASN A 1 111 ? 22.465 0.028 -15.270 1.00 76.81 111 ASN A O 1
ATOM 875 N N . ASN A 1 112 ? 20.894 0.119 -13.666 1.00 77.00 112 ASN A N 1
ATOM 876 C CA . ASN A 1 112 ? 21.730 0.777 -12.666 1.00 77.00 112 ASN A CA 1
ATOM 877 C C . ASN A 1 112 ? 22.879 -0.134 -12.205 1.00 77.00 112 ASN A C 1
ATOM 879 O O . ASN A 1 112 ? 24.029 0.307 -12.115 1.00 77.00 112 ASN A O 1
ATOM 883 N N . GLY A 1 113 ? 22.608 -1.423 -11.982 1.00 72.00 113 GLY A N 1
ATOM 884 C CA . GLY A 1 113 ? 23.628 -2.423 -11.663 1.00 72.00 113 GLY A CA 1
ATOM 885 C C . GLY A 1 113 ? 24.658 -2.601 -12.784 1.00 72.00 113 GLY A C 1
ATOM 886 O O . GLY A 1 113 ? 25.865 -2.599 -12.530 1.00 72.00 113 GLY A O 1
ATOM 887 N N . TYR A 1 114 ? 24.201 -2.686 -14.034 1.00 65.00 114 TYR A N 1
ATOM 888 C CA . TYR A 1 114 ? 25.066 -2.790 -15.210 1.00 65.00 114 TYR A CA 1
ATOM 889 C C . TYR A 1 114 ? 25.925 -1.533 -15.417 1.00 65.00 114 TYR A C 1
ATOM 891 O O . TYR A 1 114 ? 27.127 -1.645 -15.658 1.00 65.00 114 TYR A O 1
ATOM 899 N N . SER A 1 115 ? 25.343 -0.340 -15.257 1.00 66.75 115 SER A N 1
ATOM 900 C CA . SER A 1 115 ? 26.059 0.942 -15.334 1.00 66.75 115 SER A CA 1
ATOM 901 C C . SER A 1 115 ? 27.188 1.030 -14.298 1.00 66.75 115 SER A C 1
ATOM 903 O O . SER A 1 115 ? 28.328 1.361 -14.633 1.00 66.75 115 SER A O 1
ATOM 905 N N . ASN A 1 116 ? 26.911 0.627 -13.052 1.00 62.19 116 ASN A N 1
ATOM 906 C CA . ASN A 1 116 ? 27.914 0.574 -11.988 1.00 62.19 116 ASN A CA 1
ATOM 907 C C . ASN A 1 116 ? 29.037 -0.433 -12.278 1.00 62.19 116 ASN A C 1
ATOM 909 O O . ASN A 1 116 ? 30.208 -0.131 -12.036 1.00 62.19 116 ASN A O 1
ATOM 913 N N . LEU A 1 117 ? 28.719 -1.610 -12.830 1.00 61.25 117 LEU A N 1
ATOM 914 C CA . LEU A 1 117 ? 29.732 -2.578 -13.265 1.00 61.25 117 LEU A CA 1
ATOM 915 C C . LEU A 1 117 ? 30.620 -2.016 -14.379 1.00 61.25 117 LEU A C 1
ATOM 917 O O . LEU A 1 117 ? 31.836 -2.164 -14.311 1.00 61.25 117 LEU A O 1
ATOM 921 N N . LEU A 1 118 ? 30.046 -1.338 -15.372 1.00 60.25 118 LEU A N 1
ATOM 922 C CA . LEU A 1 118 ? 30.801 -0.735 -16.472 1.00 60.25 118 LEU A CA 1
ATOM 923 C C . LEU A 1 118 ? 31.736 0.373 -15.975 1.00 60.25 118 LEU A C 1
ATOM 925 O O . LEU A 1 118 ? 32.908 0.402 -16.343 1.00 60.25 118 LEU A O 1
ATOM 929 N N . HIS A 1 119 ? 31.255 1.227 -15.069 1.00 58.78 119 HIS A N 1
ATOM 930 C CA . HIS A 1 119 ? 32.069 2.279 -14.461 1.00 58.78 119 HIS A CA 1
ATOM 931 C C . HIS A 1 119 ? 33.201 1.706 -13.590 1.00 58.78 119 HIS A C 1
ATOM 933 O O . HIS A 1 119 ? 34.298 2.264 -13.539 1.00 58.78 119 HIS A O 1
ATOM 939 N N . THR A 1 120 ? 32.949 0.575 -12.932 1.00 59.69 120 THR A N 1
ATOM 940 C CA . THR A 1 120 ? 33.943 -0.144 -12.130 1.00 59.69 120 THR A CA 1
ATOM 941 C C . THR A 1 120 ? 34.987 -0.813 -13.030 1.00 59.69 120 THR A C 1
ATOM 943 O O . THR A 1 120 ? 36.179 -0.653 -12.798 1.00 59.69 120 THR A O 1
ATOM 946 N N . MET A 1 121 ? 34.576 -1.478 -14.115 1.00 55.72 121 MET A N 1
ATOM 947 C CA . MET A 1 121 ? 35.493 -2.114 -15.072 1.00 55.72 121 MET A CA 1
ATOM 948 C C . MET A 1 121 ? 36.351 -1.100 -15.841 1.00 55.72 121 MET A C 1
ATOM 950 O O . MET A 1 121 ? 37.551 -1.312 -15.975 1.00 55.72 121 MET A O 1
ATOM 954 N N . HIS A 1 122 ? 35.784 0.033 -16.268 1.00 55.28 122 HIS A N 1
ATOM 955 C CA . HIS A 1 122 ? 36.542 1.111 -16.921 1.00 55.28 122 HIS A CA 1
ATOM 956 C C . HIS A 1 122 ? 37.475 1.857 -15.948 1.00 55.28 122 HIS A C 1
ATOM 958 O O . HIS A 1 122 ? 38.429 2.502 -16.378 1.00 55.28 122 HIS A O 1
ATOM 964 N N . GLY A 1 123 ? 37.230 1.763 -14.635 1.00 52.78 123 GLY A N 1
ATOM 965 C CA . GLY A 1 123 ? 38.136 2.273 -13.604 1.00 52.78 123 GLY A CA 1
ATOM 966 C C . GLY A 1 123 ? 39.401 1.426 -13.416 1.00 52.78 123 GLY A C 1
ATOM 967 O O . GLY A 1 123 ? 40.403 1.945 -12.935 1.00 52.78 123 GLY A O 1
ATOM 968 N N . TYR A 1 124 ? 39.386 0.151 -13.824 1.00 50.06 124 TYR A N 1
ATOM 969 C CA . TYR A 1 124 ? 40.527 -0.766 -13.691 1.00 50.06 124 TYR A CA 1
ATOM 970 C C . TYR A 1 124 ? 41.420 -0.853 -14.942 1.00 50.06 124 TYR A C 1
ATOM 972 O O . TYR A 1 124 ? 42.449 -1.524 -14.902 1.00 50.06 124 TYR A O 1
ATOM 980 N N . GLU A 1 125 ? 41.085 -0.164 -16.039 1.00 50.00 125 GLU A N 1
ATOM 981 C CA . GLU A 1 125 ? 41.893 -0.163 -17.273 1.00 50.00 125 GLU A CA 1
ATOM 982 C C . GLU A 1 125 ? 42.977 0.937 -17.338 1.00 50.00 125 GLU A C 1
ATOM 984 O O . GLU A 1 125 ? 43.726 0.986 -18.311 1.00 50.00 125 GLU A O 1
ATOM 989 N N . TYR A 1 126 ? 43.138 1.782 -16.308 1.00 49.22 126 TYR A N 1
ATOM 990 C CA . TYR A 1 126 ? 44.072 2.927 -16.339 1.00 49.22 126 TYR A CA 1
ATOM 991 C C . TYR A 1 126 ? 45.255 2.883 -15.352 1.00 49.22 126 TYR A C 1
ATOM 993 O O . TYR A 1 126 ? 45.909 3.906 -15.181 1.00 49.22 126 TYR A O 1
ATOM 1001 N N . ASP A 1 127 ? 45.591 1.732 -14.756 1.00 49.50 127 ASP A N 1
ATOM 1002 C CA . ASP A 1 127 ? 46.718 1.631 -13.797 1.00 49.50 127 ASP A CA 1
ATOM 1003 C C . ASP A 1 127 ? 47.882 0.708 -14.233 1.00 49.50 127 ASP A C 1
ATOM 1005 O O . ASP A 1 127 ? 48.767 0.406 -13.436 1.00 49.50 127 ASP A O 1
ATOM 1009 N N . TYR A 1 128 ? 47.954 0.290 -15.506 1.00 50.59 128 TYR A N 1
ATOM 1010 C CA . TYR A 1 128 ? 49.036 -0.589 -16.003 1.00 50.59 128 TYR A CA 1
ATOM 1011 C C . TYR A 1 128 ? 49.818 -0.046 -17.207 1.00 50.59 128 TYR A C 1
ATOM 1013 O O . TYR A 1 128 ? 50.168 -0.813 -18.105 1.00 50.59 128 TYR A O 1
ATOM 1021 N N . ALA A 1 129 ? 50.109 1.258 -17.267 1.00 52.12 129 ALA A N 1
ATOM 1022 C CA . ALA A 1 129 ? 50.971 1.768 -18.339 1.00 52.12 129 ALA A CA 1
ATOM 1023 C C . ALA A 1 129 ? 51.728 3.071 -18.026 1.00 52.12 129 ALA A C 1
ATOM 1025 O O . ALA A 1 129 ? 51.687 3.975 -18.852 1.00 52.12 129 ALA A O 1
ATOM 1026 N N . ILE A 1 130 ? 52.446 3.178 -16.899 1.00 49.44 130 ILE A N 1
ATOM 1027 C CA . ILE A 1 130 ? 53.646 4.040 -16.815 1.00 49.44 130 ILE A CA 1
ATOM 1028 C C . ILE A 1 130 ? 54.674 3.394 -15.862 1.00 49.44 130 ILE A C 1
ATOM 1030 O O . ILE A 1 130 ? 54.646 3.641 -14.659 1.00 49.44 130 ILE A O 1
ATOM 1034 N N . GLU A 1 131 ? 55.585 2.590 -16.413 1.00 43.06 131 GLU A N 1
ATOM 1035 C CA . GLU A 1 131 ? 56.970 2.467 -15.918 1.00 43.06 131 GLU A CA 1
ATOM 1036 C C . GLU A 1 131 ? 57.919 2.982 -17.005 1.00 43.06 131 GLU A C 1
ATOM 1038 O O . GLU A 1 131 ? 57.684 2.650 -18.193 1.00 43.06 131 GLU A O 1
#